Protein AF-A0A8H4A8Y3-F1 (afdb_monomer_lite)

Structure (mmCIF, N/CA/C/O backbone):
data_AF-A0A8H4A8Y3-F1
#
_entry.id   AF-A0A8H4A8Y3-F1
#
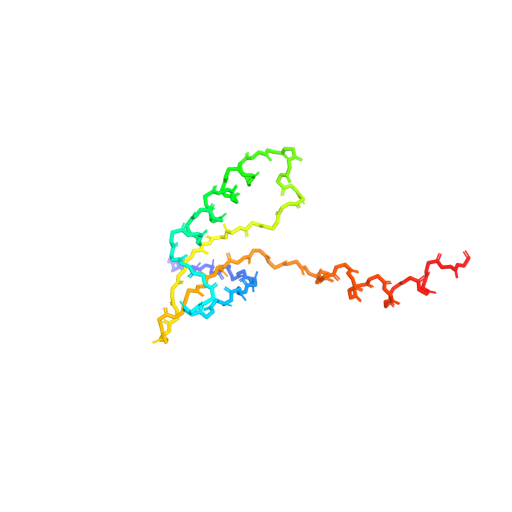loop_
_atom_site.group_PDB
_atom_site.id
_atom_site.type_symbol
_atom_site.label_atom_id
_atom_site.label_alt_id
_atom_site.label_comp_id
_atom_site.label_asym_id
_atom_site.label_entity_id
_atom_site.label_seq_id
_atom_site.pdbx_PDB_ins_code
_atom_site.Cartn_x
_atom_site.Cartn_y
_atom_site.Cartn_z
_atom_site.occupancy
_atom_site.B_iso_or_equiv
_atom_site.auth_seq_id
_atom_site.auth_comp_id
_atom_site.auth_asym_id
_atom_site.auth_atom_id
_atom_site.pdbx_PDB_model_num
ATOM 1 N N . MET A 1 1 ? -27.682 21.062 -22.973 1.00 48.38 1 MET A N 1
ATOM 2 C CA . MET A 1 1 ? -26.508 20.165 -23.063 1.00 48.38 1 MET A CA 1
ATOM 3 C C . MET A 1 1 ? -26.328 19.482 -21.713 1.00 48.38 1 MET A C 1
ATOM 5 O O . MET A 1 1 ? -26.196 20.186 -20.723 1.00 48.38 1 MET A O 1
ATOM 9 N N . LYS A 1 2 ? -26.421 18.147 -21.634 1.00 54.09 2 LYS A N 1
ATOM 10 C CA . LYS A 1 2 ? -26.143 17.400 -20.394 1.00 54.09 2 LYS A CA 1
ATOM 11 C C . LYS A 1 2 ? -24.637 17.132 -20.355 1.00 54.09 2 LYS A C 1
ATOM 13 O O . LYS A 1 2 ? -24.139 16.436 -21.233 1.00 54.09 2 LYS A O 1
ATOM 18 N N . ASN A 1 3 ? -23.919 17.701 -19.388 1.00 54.75 3 ASN A N 1
ATOM 19 C CA . ASN A 1 3 ? -22.506 17.384 -19.187 1.00 54.75 3 ASN A CA 1
ATOM 20 C C . ASN A 1 3 ? -22.393 15.902 -18.815 1.00 54.75 3 ASN A C 1
ATOM 22 O O . ASN A 1 3 ? -22.843 15.490 -17.747 1.00 54.75 3 ASN A O 1
ATOM 26 N N . ALA A 1 4 ? -21.834 15.093 -19.713 1.00 62.22 4 ALA A N 1
ATOM 27 C CA . ALA A 1 4 ? -21.488 13.717 -19.405 1.00 62.22 4 ALA A CA 1
ATOM 28 C C . ALA A 1 4 ? -20.357 13.731 -18.366 1.00 62.22 4 ALA A C 1
ATOM 30 O O . ALA A 1 4 ? -19.256 14.210 -18.635 1.00 62.22 4 ALA A O 1
ATOM 31 N N . PHE A 1 5 ? -20.636 13.238 -17.162 1.00 65.56 5 PHE A N 1
ATOM 32 C CA . PHE A 1 5 ? -19.625 13.053 -16.128 1.00 65.56 5 PHE A CA 1
ATOM 33 C C . PHE A 1 5 ? -18.695 11.911 -16.560 1.00 65.56 5 PHE A C 1
ATOM 35 O O . PHE A 1 5 ? -19.047 10.736 -16.464 1.00 65.56 5 PHE A O 1
ATOM 42 N N . VAL A 1 6 ? -17.514 12.244 -17.086 1.00 66.50 6 VAL A N 1
ATOM 43 C CA . VAL A 1 6 ? -16.503 11.247 -17.459 1.00 66.50 6 VAL A CA 1
ATOM 44 C C . VAL A 1 6 ? -15.874 10.693 -16.180 1.00 66.50 6 VAL A C 1
ATOM 46 O O . VAL A 1 6 ? -14.959 11.285 -15.607 1.00 66.50 6 VAL A O 1
ATOM 49 N N . ARG A 1 7 ? -16.365 9.543 -15.711 1.00 65.25 7 ARG A N 1
ATOM 50 C CA . ARG A 1 7 ? -15.799 8.842 -14.552 1.00 65.25 7 ARG A CA 1
ATOM 51 C C . ARG A 1 7 ? -14.526 8.103 -14.980 1.00 65.25 7 ARG A C 1
ATOM 53 O O . ARG A 1 7 ? -14.600 7.039 -15.585 1.00 65.25 7 ARG A O 1
ATOM 60 N N . LYS A 1 8 ? -13.347 8.651 -14.667 1.00 73.06 8 LYS A N 1
ATOM 61 C CA . LYS A 1 8 ? -12.072 7.934 -14.846 1.00 73.06 8 LYS A CA 1
ATOM 62 C C . LYS A 1 8 ? -11.938 6.859 -13.763 1.00 73.06 8 LYS A C 1
ATOM 64 O O . LYS A 1 8 ? -11.814 7.181 -12.585 1.00 73.06 8 LYS A O 1
ATOM 69 N N . SER A 1 9 ? -11.972 5.588 -14.154 1.00 81.62 9 SER A N 1
ATOM 70 C CA . SER A 1 9 ? -11.686 4.457 -13.266 1.00 81.62 9 SER A CA 1
ATOM 71 C C . SER A 1 9 ? -10.179 4.213 -13.177 1.00 81.62 9 SER A C 1
ATOM 73 O O . SER A 1 9 ? -9.508 4.131 -14.206 1.00 81.62 9 SER A O 1
ATOM 75 N N . LYS A 1 10 ? -9.653 4.056 -11.960 1.00 86.81 10 LYS A N 1
ATOM 76 C CA . LYS A 1 10 ? -8.256 3.684 -11.702 1.00 86.81 10 LYS A CA 1
ATOM 77 C C . LYS A 1 10 ? -8.195 2.224 -11.256 1.00 86.81 10 LYS A C 1
ATOM 79 O O . LYS A 1 10 ? -8.987 1.818 -10.410 1.00 86.81 10 LYS A O 1
ATOM 84 N N . LYS A 1 11 ? -7.265 1.445 -11.813 1.00 91.94 11 LYS A N 1
ATOM 85 C CA . LYS A 1 11 ? -6.941 0.109 -11.291 1.00 91.94 11 LYS A CA 1
ATOM 86 C C . LYS A 1 11 ? -6.093 0.260 -10.026 1.00 91.94 11 LYS A C 1
ATOM 88 O O . LYS A 1 11 ? -5.178 1.080 -10.007 1.00 91.94 11 LYS A O 1
ATOM 93 N N . VAL A 1 12 ? -6.405 -0.519 -8.998 1.00 93.69 12 VAL A N 1
ATOM 94 C CA . VAL A 1 12 ? -5.763 -0.474 -7.675 1.00 93.69 12 VAL A CA 1
ATOM 95 C C . VAL A 1 12 ? -5.427 -1.889 -7.218 1.00 93.69 12 VAL A C 1
ATOM 97 O O . VAL A 1 12 ? -6.049 -2.845 -7.685 1.00 93.69 12 VAL A O 1
ATOM 100 N N . ALA A 1 13 ? -4.458 -2.017 -6.318 1.00 94.81 13 ALA A N 1
ATOM 101 C CA . ALA A 1 13 ? -4.241 -3.245 -5.563 1.00 94.81 13 ALA A CA 1
ATOM 102 C C . ALA A 1 13 ? -4.966 -3.152 -4.211 1.00 94.81 13 ALA A C 1
ATOM 104 O O . ALA A 1 13 ? -5.086 -2.067 -3.640 1.00 94.81 13 ALA A O 1
ATOM 105 N N . LEU A 1 14 ? -5.466 -4.282 -3.712 1.00 94.06 14 LEU A N 1
ATOM 106 C CA . LEU A 1 14 ? -6.081 -4.387 -2.390 1.00 94.06 14 LEU A CA 1
ATOM 107 C C . LEU A 1 14 ? -5.233 -5.318 -1.527 1.00 94.06 14 LEU A C 1
ATOM 109 O O . LEU A 1 14 ? -5.084 -6.492 -1.860 1.00 94.06 14 LEU A O 1
ATOM 113 N N . LYS A 1 15 ? -4.691 -4.797 -0.425 1.00 93.12 15 LYS A N 1
ATOM 114 C CA . LYS A 1 15 ? -4.059 -5.603 0.628 1.00 93.12 15 LYS A CA 1
ATOM 115 C C . LYS A 1 15 ? -5.110 -5.843 1.703 1.00 93.12 15 LYS A C 1
ATOM 117 O O . LYS A 1 15 ? -5.557 -4.881 2.322 1.00 93.12 15 LYS A O 1
ATOM 122 N N . VAL A 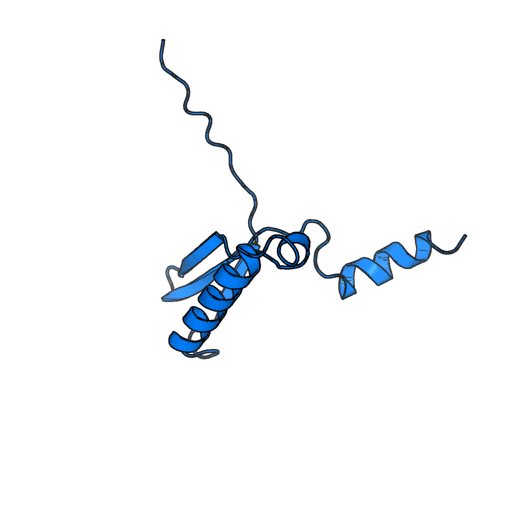1 16 ? -5.536 -7.091 1.868 1.00 93.25 16 VAL A N 1
ATOM 123 C CA . VAL A 1 16 ? -6.535 -7.502 2.865 1.00 93.25 16 VAL A CA 1
ATOM 124 C C . VAL A 1 16 ? -5.803 -8.094 4.060 1.00 93.25 16 VAL A C 1
ATOM 126 O O . VAL A 1 16 ? -4.937 -8.946 3.879 1.00 93.25 16 VAL A O 1
ATOM 129 N N . PHE A 1 17 ? -6.152 -7.643 5.258 1.00 90.81 17 PHE A N 1
ATOM 130 C CA . PHE A 1 17 ? -5.590 -8.134 6.512 1.00 90.81 17 PHE A CA 1
ATOM 131 C C . PHE A 1 17 ? -6.615 -9.026 7.202 1.00 90.81 17 PHE A C 1
ATOM 133 O O . PHE A 1 17 ? -7.800 -8.677 7.234 1.00 90.81 17 PHE A O 1
ATOM 140 N N . ASN A 1 18 ? -6.196 -10.155 7.772 1.00 84.31 18 ASN A N 1
ATOM 141 C CA . ASN A 1 18 ? -7.092 -10.883 8.661 1.00 84.31 18 ASN A CA 1
ATOM 142 C C . ASN A 1 18 ? -7.095 -10.176 10.019 1.00 84.31 18 ASN A C 1
ATOM 144 O O . ASN A 1 18 ? -6.066 -9.674 10.462 1.00 84.31 18 ASN A O 1
ATOM 148 N N . GLY A 1 19 ? -8.268 -10.089 10.650 1.00 67.31 19 GLY A N 1
ATOM 149 C CA . GLY A 1 19 ? -8.458 -9.319 11.886 1.00 67.31 19 GLY A CA 1
ATOM 150 C C . GLY A 1 19 ? -7.604 -9.793 13.065 1.00 67.31 19 GLY A C 1
ATOM 151 O O . GLY A 1 19 ? -7.419 -9.029 14.004 1.00 67.31 19 GLY A O 1
ATOM 152 N N . ASP A 1 20 ? -7.057 -11.007 12.982 1.00 75.81 20 ASP A N 1
ATOM 153 C CA . ASP A 1 20 ? -6.191 -11.598 14.001 1.00 75.81 20 ASP A CA 1
ATOM 154 C C . ASP A 1 20 ? -4.695 -11.337 13.745 1.00 75.81 20 ASP A C 1
ATOM 156 O O . ASP A 1 20 ? -3.876 -11.566 14.632 1.00 75.81 20 ASP A O 1
ATOM 160 N N . ASP A 1 21 ? -4.321 -10.866 12.547 1.00 76.44 21 ASP A N 1
ATOM 161 C CA . ASP A 1 21 ? -2.913 -10.749 12.147 1.00 76.44 21 ASP A CA 1
ATOM 162 C C . ASP A 1 21 ? -2.243 -9.504 12.753 1.00 76.44 21 ASP A C 1
ATOM 164 O O . ASP A 1 21 ? -1.050 -9.538 13.050 1.00 76.44 21 ASP A O 1
ATOM 168 N N . PHE A 1 22 ? -2.993 -8.405 12.923 1.00 82.12 22 PHE A N 1
ATOM 169 C CA . PHE A 1 22 ? -2.455 -7.117 13.374 1.00 82.12 22 PHE A CA 1
ATOM 170 C C . PHE A 1 22 ? -3.484 -6.303 14.177 1.00 82.12 22 PHE A C 1
ATOM 172 O O . PHE A 1 22 ? -4.631 -6.166 13.736 1.00 82.12 22 PHE A O 1
ATOM 179 N N . PRO A 1 23 ? -3.084 -5.685 15.304 1.00 87.00 23 PRO A N 1
ATOM 180 C CA . PRO A 1 23 ? -3.881 -4.665 15.978 1.00 87.00 23 PRO A CA 1
ATOM 181 C C . PRO A 1 23 ? -4.216 -3.483 15.053 1.00 87.00 23 PRO A C 1
ATOM 183 O O . PRO A 1 23 ? -3.398 -3.061 14.235 1.00 87.00 23 PRO A O 1
ATOM 186 N N . GLU A 1 24 ? -5.405 -2.894 15.219 1.00 86.06 24 GLU A N 1
ATOM 187 C CA . GLU A 1 24 ? -5.864 -1.738 14.425 1.00 86.06 24 GLU A CA 1
ATOM 188 C C . GLU A 1 24 ? -4.878 -0.554 14.488 1.00 86.06 24 GLU A C 1
ATOM 190 O O . GLU A 1 24 ? -4.605 0.079 13.466 1.00 86.06 24 GLU A O 1
ATOM 195 N N . ASP A 1 25 ? -4.278 -0.305 15.654 1.00 88.94 25 ASP A N 1
ATOM 196 C CA . ASP A 1 25 ? -3.306 0.775 15.857 1.00 88.94 25 ASP A CA 1
ATOM 197 C C . ASP A 1 25 ? -2.040 0.610 15.001 1.00 88.94 25 ASP A C 1
ATOM 199 O O . ASP A 1 25 ? -1.506 1.596 14.484 1.00 88.94 25 ASP A O 1
ATOM 203 N N . GLU A 1 26 ? -1.581 -0.626 14.785 1.00 89.94 26 GLU A N 1
ATOM 204 C CA . GLU A 1 26 ? -0.418 -0.907 13.934 1.00 89.94 26 GLU A CA 1
ATOM 205 C C . GLU A 1 26 ? -0.732 -0.627 12.461 1.00 89.94 26 GLU A C 1
ATOM 207 O O . GLU A 1 26 ? 0.079 -0.033 11.744 1.00 89.94 26 GLU A O 1
ATOM 212 N N . LEU A 1 27 ? -1.948 -0.965 12.018 1.00 88.69 27 LEU A N 1
ATOM 213 C CA . LEU A 1 27 ? -2.415 -0.655 10.666 1.00 88.69 27 LEU A CA 1
ATOM 214 C C . LEU A 1 27 ? -2.511 0.861 10.448 1.00 88.69 27 LEU A C 1
ATOM 216 O O . LEU A 1 27 ? -2.087 1.376 9.408 1.00 88.69 27 LEU A O 1
ATOM 220 N N . PHE A 1 28 ? -3.015 1.607 11.434 1.00 87.50 28 PHE A N 1
ATOM 221 C CA . PHE A 1 28 ? -3.018 3.069 11.377 1.00 87.50 28 PHE A CA 1
ATOM 222 C C . PHE A 1 28 ? -1.605 3.649 11.340 1.00 87.50 28 PHE A C 1
ATOM 224 O O . PHE A 1 28 ? -1.350 4.604 10.597 1.00 87.50 28 PHE A O 1
ATOM 231 N N . GLN A 1 29 ? -0.673 3.067 12.093 1.00 91.06 29 GLN A N 1
ATOM 232 C CA . GLN A 1 29 ? 0.719 3.490 12.080 1.00 91.06 29 GLN A CA 1
ATOM 233 C C . GLN A 1 29 ? 1.369 3.257 10.705 1.00 91.06 29 GLN A C 1
ATOM 235 O O . GLN A 1 29 ? 2.037 4.163 10.198 1.00 91.06 29 GLN A O 1
ATOM 240 N N . GLU A 1 30 ? 1.130 2.106 10.062 1.00 89.31 30 GLU A N 1
ATOM 241 C CA . GLU A 1 30 ? 1.593 1.819 8.692 1.00 89.31 30 GLU A CA 1
ATOM 242 C C . GLU A 1 30 ? 1.042 2.857 7.697 1.00 89.31 30 GLU A C 1
ATOM 244 O O . GLU A 1 30 ? 1.800 3.451 6.921 1.00 89.31 30 GLU A O 1
ATOM 249 N N . ALA A 1 31 ? -0.262 3.147 7.764 1.00 87.44 31 ALA A N 1
ATOM 250 C CA . ALA A 1 31 ? -0.905 4.140 6.905 1.00 87.44 31 ALA A CA 1
ATOM 251 C C . ALA A 1 31 ? -0.330 5.556 7.097 1.00 87.44 31 ALA A C 1
ATOM 253 O O . ALA A 1 31 ? -0.097 6.275 6.120 1.00 87.44 31 ALA A O 1
ATOM 254 N N . ASN A 1 32 ? -0.052 5.951 8.343 1.00 89.81 32 ASN A N 1
ATOM 255 C CA . ASN A 1 32 ? 0.509 7.262 8.663 1.00 89.81 32 ASN A CA 1
ATOM 256 C C . ASN A 1 32 ? 1.947 7.416 8.143 1.00 89.81 32 ASN A C 1
ATOM 258 O O . ASN A 1 32 ? 2.288 8.423 7.517 1.00 89.81 32 ASN A O 1
ATOM 262 N N . TRP A 1 33 ? 2.791 6.397 8.329 1.00 89.38 33 TRP A N 1
ATOM 263 C CA . TRP A 1 33 ? 4.143 6.403 7.768 1.00 89.38 33 TRP A CA 1
ATOM 264 C C . TRP A 1 33 ? 4.125 6.484 6.245 1.00 89.38 33 TRP A C 1
ATOM 266 O O . TRP A 1 33 ? 4.869 7.280 5.666 1.00 89.38 33 TRP A O 1
ATOM 276 N N . ASN A 1 34 ? 3.244 5.724 5.590 1.00 90.81 34 ASN A N 1
ATOM 277 C CA . ASN A 1 34 ? 3.085 5.799 4.144 1.00 90.81 34 ASN A CA 1
ATOM 278 C C . ASN A 1 34 ? 2.721 7.217 3.690 1.00 90.81 34 ASN A C 1
ATOM 280 O O . ASN A 1 34 ? 3.349 7.737 2.773 1.00 90.81 34 ASN A O 1
ATOM 284 N N . HIS A 1 35 ? 1.786 7.879 4.377 1.00 87.38 35 HIS A N 1
ATOM 285 C CA . HIS A 1 35 ? 1.416 9.261 4.076 1.00 87.38 35 HIS A CA 1
ATOM 286 C C . HIS A 1 35 ? 2.620 10.217 4.154 1.00 87.38 35 HIS A C 1
ATOM 288 O O . HIS A 1 35 ? 2.848 11.013 3.237 1.00 87.38 35 HIS A O 1
ATOM 294 N N . ILE A 1 36 ? 3.442 10.092 5.203 1.00 86.62 36 ILE A N 1
ATOM 295 C CA . ILE A 1 36 ? 4.668 10.887 5.377 1.00 86.62 36 ILE A CA 1
ATOM 296 C C . ILE A 1 36 ? 5.653 10.637 4.226 1.00 86.62 36 ILE A C 1
ATOM 298 O O . ILE A 1 36 ? 6.220 11.587 3.677 1.00 86.62 36 ILE A O 1
ATOM 302 N N . PHE A 1 37 ? 5.875 9.377 3.841 1.00 86.25 37 PHE A N 1
ATOM 303 C CA . PHE A 1 37 ? 6.804 9.039 2.760 1.00 86.25 37 PHE A CA 1
ATOM 304 C C . PHE A 1 37 ? 6.287 9.480 1.390 1.00 86.25 37 PHE A C 1
ATOM 306 O O . PHE A 1 37 ? 7.040 10.062 0.609 1.00 86.25 37 PHE A O 1
ATOM 313 N N . SER A 1 38 ? 4.996 9.305 1.125 1.00 83.00 38 SER A N 1
ATOM 314 C CA . SER A 1 38 ? 4.349 9.733 -0.115 1.00 83.00 38 SER A CA 1
ATOM 315 C C . SER A 1 38 ? 4.351 11.255 -0.295 1.00 83.00 38 SER A C 1
ATOM 317 O O . SER A 1 38 ? 4.352 11.738 -1.429 1.00 83.00 38 SER A O 1
ATOM 319 N N . GLY A 1 39 ? 4.416 12.031 0.792 1.00 83.75 39 GLY A N 1
ATOM 320 C CA . GLY A 1 39 ? 4.607 13.484 0.742 1.00 83.75 39 GLY A CA 1
ATOM 321 C C . GLY A 1 39 ? 6.028 13.923 0.350 1.00 83.75 39 GLY A C 1
ATOM 322 O O . GLY A 1 39 ? 6.218 15.007 -0.209 1.00 83.75 39 GLY A O 1
ATOM 323 N N . LYS A 1 40 ? 7.045 13.086 0.594 1.00 84.44 40 LYS A N 1
ATOM 324 C CA . LYS A 1 40 ? 8.456 13.403 0.324 1.00 84.44 40 LYS A CA 1
ATOM 325 C C . LYS A 1 40 ? 8.810 13.136 -1.141 1.00 84.44 40 LYS A C 1
ATOM 327 O O . LYS A 1 40 ? 8.972 11.994 -1.559 1.00 84.44 40 LYS A O 1
ATOM 332 N N . ARG A 1 41 ? 9.017 14.203 -1.924 1.00 80.56 41 ARG A N 1
ATOM 333 C CA . ARG A 1 41 ? 9.300 14.128 -3.377 1.00 80.56 41 ARG A CA 1
ATOM 334 C C . ARG A 1 41 ? 10.453 13.196 -3.762 1.00 80.56 41 ARG A C 1
ATOM 336 O O . ARG A 1 41 ? 10.389 12.591 -4.822 1.00 80.56 41 ARG A O 1
ATOM 343 N N . THR A 1 42 ? 11.487 13.098 -2.931 1.00 88.31 42 THR A N 1
ATOM 344 C CA . THR A 1 42 ? 12.683 12.291 -3.209 1.00 88.31 42 THR A CA 1
ATOM 345 C C . THR A 1 42 ? 12.438 10.789 -3.097 1.00 88.31 42 THR A C 1
ATOM 347 O O . THR A 1 42 ? 12.974 10.036 -3.899 1.00 88.31 42 THR A O 1
ATOM 350 N N . ILE A 1 43 ? 11.622 10.349 -2.135 1.00 85.38 43 ILE A N 1
ATOM 351 C CA . ILE A 1 43 ? 11.366 8.922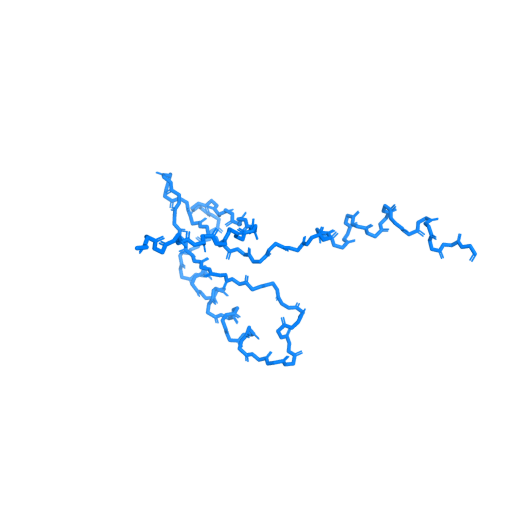 -1.887 1.00 85.38 43 ILE A CA 1
ATOM 352 C C . ILE A 1 43 ? 10.068 8.433 -2.537 1.00 85.38 43 ILE A C 1
ATOM 354 O O . ILE A 1 43 ? 9.952 7.256 -2.861 1.00 85.38 43 ILE A O 1
ATOM 358 N N . ARG A 1 44 ? 9.110 9.335 -2.784 1.00 81.75 44 ARG A N 1
ATOM 359 C CA . ARG A 1 44 ? 7.793 9.027 -3.358 1.00 81.75 44 ARG A CA 1
ATOM 360 C C . ARG A 1 44 ? 7.830 8.117 -4.600 1.00 81.75 44 ARG A C 1
ATOM 362 O O . ARG A 1 44 ? 6.976 7.241 -4.666 1.00 81.75 44 ARG A O 1
ATOM 369 N N . PRO A 1 45 ? 8.760 8.263 -5.569 1.00 86.50 45 PRO A N 1
ATOM 370 C CA . PRO A 1 45 ? 8.803 7.372 -6.734 1.00 86.50 45 PRO A CA 1
ATOM 371 C C . PRO A 1 45 ? 9.091 5.900 -6.399 1.00 86.50 45 PRO A C 1
ATOM 373 O O . PRO A 1 45 ? 8.847 5.035 -7.233 1.00 86.50 45 PRO A O 1
ATOM 376 N N . PHE A 1 46 ? 9.611 5.623 -5.201 1.00 87.69 46 PHE A N 1
ATOM 377 C CA . PHE A 1 46 ? 10.069 4.304 -4.759 1.00 87.69 46 PHE A CA 1
ATOM 378 C C . PHE A 1 46 ? 9.160 3.669 -3.699 1.00 87.69 46 PHE A C 1
ATOM 380 O O . PHE A 1 46 ? 9.460 2.583 -3.211 1.00 87.69 46 PHE A O 1
ATOM 387 N N . VAL A 1 47 ? 8.066 4.334 -3.319 1.00 89.25 47 VAL A N 1
ATOM 388 C CA . VAL A 1 47 ? 7.137 3.860 -2.287 1.00 89.25 47 VAL A CA 1
ATOM 389 C C . VAL A 1 47 ? 5.779 3.599 -2.920 1.00 89.25 47 VAL A C 1
ATOM 391 O O . VAL A 1 47 ? 5.232 4.450 -3.621 1.00 89.25 47 VAL A O 1
ATOM 394 N N . VAL A 1 48 ? 5.216 2.420 -2.654 1.00 91.12 48 VAL A N 1
ATOM 395 C CA . VAL A 1 48 ? 3.837 2.109 -3.042 1.00 91.12 48 VAL A CA 1
ATOM 396 C C . VAL A 1 48 ? 2.901 2.976 -2.213 1.00 91.12 48 VAL A C 1
ATOM 398 O O . VAL A 1 48 ? 2.909 2.920 -0.986 1.00 91.12 48 VAL A O 1
ATOM 401 N N . ASN A 1 49 ? 2.098 3.796 -2.880 1.00 91.19 49 ASN A N 1
ATOM 402 C CA . ASN A 1 49 ? 1.244 4.761 -2.209 1.00 91.19 49 ASN A CA 1
ATOM 403 C C . ASN A 1 49 ? -0.065 4.112 -1.732 1.00 91.19 49 ASN A C 1
ATOM 405 O O . ASN A 1 49 ? -0.762 3.461 -2.517 1.00 91.19 49 ASN A O 1
ATOM 409 N N . ILE A 1 50 ? -0.423 4.346 -0.468 1.00 93.50 50 ILE A N 1
ATOM 410 C CA . ILE A 1 50 ? -1.743 4.037 0.083 1.00 93.50 50 ILE A CA 1
ATOM 411 C C . ILE A 1 50 ? -2.702 5.152 -0.344 1.00 93.50 50 ILE A C 1
ATOM 413 O O . ILE A 1 50 ? -2.547 6.319 0.006 1.00 93.50 50 ILE A O 1
ATOM 417 N N . LEU A 1 51 ? -3.709 4.783 -1.128 1.00 90.44 51 LEU A N 1
ATOM 418 C CA . LEU A 1 51 ? -4.764 5.672 -1.615 1.00 90.44 51 LEU A CA 1
ATOM 419 C C . LEU A 1 51 ? -5.899 5.826 -0.600 1.00 90.44 51 LEU A C 1
ATOM 421 O O . LEU A 1 51 ? -6.628 6.816 -0.638 1.00 90.44 51 LEU A O 1
ATOM 425 N N . GLY A 1 52 ? -6.064 4.842 0.281 1.00 90.19 52 GLY A N 1
ATOM 426 C CA . GLY A 1 52 ? -7.056 4.862 1.343 1.00 90.19 52 GLY A CA 1
ATOM 427 C C . GLY A 1 52 ? -7.072 3.566 2.143 1.00 90.19 52 GLY A C 1
ATOM 428 O O . GLY A 1 52 ? -6.457 2.569 1.760 1.00 90.19 52 GLY A O 1
ATOM 429 N N . PHE A 1 53 ? -7.818 3.592 3.240 1.00 89.44 53 PHE A N 1
ATOM 430 C CA . PHE A 1 53 ? -8.075 2.444 4.097 1.00 89.44 53 PHE A CA 1
ATOM 431 C C . PHE A 1 53 ? -9.587 2.251 4.236 1.00 89.44 53 PHE A C 1
ATOM 433 O O . PHE A 1 53 ? -10.357 3.212 4.202 1.00 89.44 53 PHE A O 1
ATOM 440 N N . THR A 1 54 ? -10.032 1.005 4.341 1.00 90.06 54 THR A N 1
ATOM 441 C CA . THR A 1 54 ? -11.449 0.673 4.521 1.00 90.06 54 THR A CA 1
ATOM 442 C C . THR A 1 54 ? -11.592 -0.701 5.176 1.00 90.06 54 THR A C 1
ATOM 444 O O . THR A 1 54 ? -10.590 -1.353 5.469 1.00 90.06 54 THR A O 1
ATOM 447 N N . ARG A 1 55 ? -12.828 -1.152 5.401 1.00 89.69 55 ARG A N 1
ATOM 448 C CA . ARG A 1 55 ? -13.138 -2.522 5.820 1.00 89.69 55 ARG A CA 1
ATOM 449 C C . ARG A 1 55 ? -14.042 -3.193 4.789 1.00 89.69 55 ARG A C 1
ATOM 451 O O . ARG A 1 55 ? -14.840 -2.523 4.134 1.00 89.69 55 ARG A O 1
ATOM 458 N N . ASN A 1 56 ? -13.900 -4.502 4.610 1.00 90.38 56 ASN A N 1
ATOM 459 C CA . ASN A 1 56 ? -14.821 -5.274 3.774 1.00 90.38 56 ASN A CA 1
ATOM 460 C C . ASN A 1 56 ? -16.111 -5.627 4.546 1.00 90.38 56 ASN A C 1
ATOM 462 O O . ASN A 1 56 ? -16.276 -5.267 5.711 1.00 90.38 56 ASN A O 1
ATOM 466 N N . GLN A 1 57 ? -17.025 -6.358 3.899 1.00 89.75 57 GLN A N 1
ATOM 467 C CA . GLN A 1 57 ? -18.289 -6.797 4.512 1.00 89.75 57 GLN A CA 1
ATOM 468 C C . GLN A 1 57 ? -18.100 -7.776 5.685 1.00 89.75 57 GLN A C 1
ATOM 470 O O . GLN A 1 57 ? -18.992 -7.908 6.515 1.00 89.75 57 GLN A O 1
ATOM 475 N N . GLU A 1 58 ? -16.941 -8.428 5.776 1.00 90.31 58 GLU A N 1
ATOM 476 C CA . GLU A 1 58 ? -16.567 -9.336 6.869 1.00 90.31 58 GLU A CA 1
ATOM 477 C C . GLU A 1 58 ? -15.882 -8.594 8.031 1.00 90.31 58 GLU A C 1
ATOM 479 O O . GLU A 1 58 ? -15.448 -9.218 8.992 1.00 90.31 58 GLU A O 1
ATOM 484 N N . GLY A 1 59 ? -15.733 -7.267 7.940 1.00 88.00 59 GLY A N 1
ATOM 485 C CA . GLY A 1 59 ? -15.046 -6.455 8.945 1.00 88.00 59 GLY A CA 1
ATOM 486 C C . GLY A 1 59 ? -13.515 -6.469 8.854 1.00 88.00 59 GLY A C 1
ATOM 487 O O . GLY A 1 59 ? -12.867 -5.825 9.676 1.00 88.00 59 GLY A O 1
ATOM 488 N N . LYS A 1 60 ? -12.924 -7.132 7.851 1.00 89.38 60 LY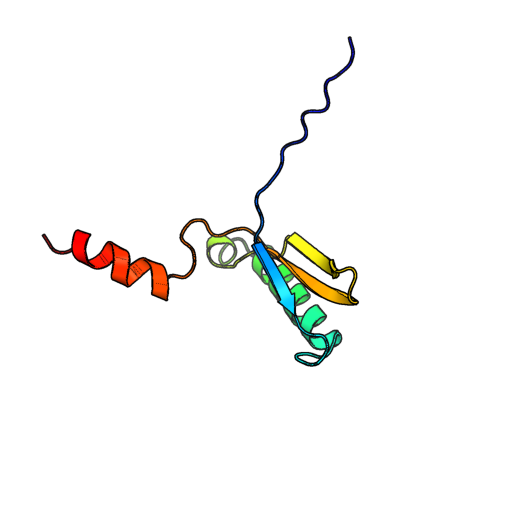S A N 1
ATOM 489 C CA . LYS A 1 60 ? -11.469 -7.170 7.627 1.00 89.38 60 LYS A CA 1
ATOM 490 C C . LYS A 1 60 ? -10.959 -5.840 7.092 1.00 89.38 60 LYS A C 1
ATOM 492 O O . LYS A 1 60 ? -11.555 -5.280 6.167 1.00 89.38 60 LYS A O 1
ATOM 497 N N . TYR A 1 61 ? -9.835 -5.365 7.622 1.00 91.00 61 TYR A N 1
ATOM 498 C CA . TYR A 1 61 ? -9.183 -4.159 7.115 1.00 91.00 61 TYR A CA 1
ATOM 499 C C . TYR A 1 61 ? -8.605 -4.377 5.729 1.00 91.00 61 TYR A C 1
ATOM 501 O O . TYR A 1 61 ? -8.123 -5.458 5.384 1.00 91.00 61 TYR A O 1
ATOM 509 N N . MET A 1 62 ? -8.628 -3.310 4.939 1.00 93.12 62 MET A N 1
ATOM 510 C CA . MET A 1 62 ? -8.046 -3.287 3.612 1.00 93.12 62 MET A CA 1
ATOM 511 C C . MET A 1 62 ? -7.325 -1.974 3.356 1.00 93.12 62 MET A C 1
ATOM 513 O O . MET A 1 62 ? -7.875 -0.896 3.604 1.00 93.12 62 MET A O 1
ATOM 517 N N . PHE A 1 63 ? -6.138 -2.065 2.763 1.00 94.50 63 PHE A N 1
ATOM 518 C CA . PHE A 1 63 ? -5.494 -0.923 2.125 1.00 94.50 63 PHE A CA 1
ATOM 519 C C . PHE A 1 63 ? -5.754 -0.938 0.630 1.00 94.50 63 PHE A C 1
ATOM 521 O O . PHE A 1 63 ? -5.572 -1.950 -0.048 1.00 94.50 63 PHE A O 1
ATOM 528 N N . VAL A 1 64 ? -6.155 0.224 0.125 1.00 93.69 64 VAL A N 1
ATOM 529 C CA . VAL A 1 64 ? -6.250 0.510 -1.300 1.00 93.69 64 VAL A CA 1
ATOM 530 C C . VAL A 1 64 ? -4.919 1.103 -1.730 1.00 93.69 64 VAL A C 1
ATOM 532 O O . VAL A 1 64 ? -4.541 2.173 -1.264 1.00 93.69 64 VAL A O 1
ATOM 535 N N . LEU A 1 65 ? -4.206 0.412 -2.609 1.00 94.31 65 LEU A N 1
ATOM 536 C CA . LEU A 1 65 ? -2.844 0.741 -3.017 1.00 94.31 65 LEU A CA 1
ATOM 537 C C . LEU A 1 65 ? -2.787 1.109 -4.498 1.00 94.31 65 LEU A C 1
ATOM 539 O O . LEU A 1 65 ? -3.584 0.630 -5.314 1.00 94.31 65 LEU A O 1
ATOM 543 N N . ASP A 1 66 ? -1.793 1.914 -4.866 1.00 92.75 66 ASP A N 1
ATOM 544 C CA . ASP A 1 66 ? -1.390 2.025 -6.265 1.00 92.75 66 ASP A CA 1
ATOM 545 C C . ASP A 1 66 ? -0.994 0.651 -6.827 1.00 92.75 66 ASP A C 1
ATOM 547 O O . ASP A 1 66 ? -0.225 -0.093 -6.220 1.00 92.75 66 ASP A O 1
ATOM 551 N N . LEU A 1 67 ? -1.534 0.300 -8.000 1.00 92.44 67 LEU A N 1
ATOM 552 C CA . LEU A 1 67 ? -1.208 -0.961 -8.660 1.00 92.44 67 LEU A CA 1
ATOM 553 C C . LEU A 1 67 ? 0.137 -0.849 -9.389 1.00 92.44 67 LEU A C 1
ATOM 555 O O . LEU A 1 67 ? 0.255 -0.130 -10.384 1.00 92.44 67 LEU A O 1
ATOM 559 N N . CYS A 1 68 ? 1.128 -1.618 -8.942 1.00 90.38 68 CYS A N 1
ATOM 560 C CA . CYS A 1 68 ? 2.413 -1.766 -9.620 1.00 90.38 68 CYS A CA 1
ATOM 561 C C . CYS A 1 68 ? 2.282 -2.747 -10.795 1.00 90.38 68 CYS A C 1
ATOM 563 O O . CYS A 1 68 ? 2.168 -3.953 -10.596 1.00 90.38 68 CYS A O 1
ATOM 565 N N . GLY A 1 69 ? 2.306 -2.240 -12.032 1.00 85.94 69 GLY A N 1
ATOM 566 C CA . GLY A 1 69 ? 2.038 -3.048 -13.233 1.00 85.94 69 GLY A CA 1
ATOM 567 C C . GLY A 1 69 ? 3.017 -4.203 -13.488 1.00 85.94 69 GLY A C 1
ATOM 568 O O . GLY A 1 69 ? 2.636 -5.174 -14.133 1.00 85.94 69 GLY A O 1
ATOM 569 N N . GLY A 1 70 ? 4.248 -4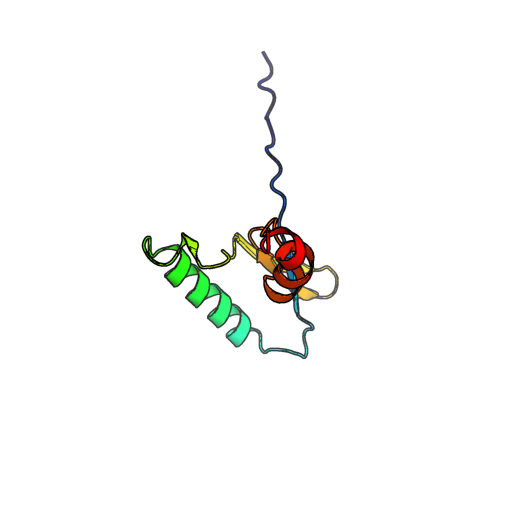.118 -12.973 1.00 84.12 70 GLY A N 1
ATOM 570 C CA . GLY A 1 70 ? 5.254 -5.184 -13.073 1.00 84.12 70 GLY A CA 1
ATOM 571 C C . GLY A 1 70 ? 5.130 -6.278 -12.009 1.00 84.12 70 GLY A C 1
ATOM 572 O O . GLY A 1 70 ? 5.839 -7.276 -12.100 1.00 84.12 70 GLY A O 1
ATOM 573 N N . GLY A 1 71 ? 4.238 -6.109 -11.026 1.00 86.38 71 GLY A N 1
ATOM 574 C CA . GLY A 1 71 ? 4.156 -6.994 -9.867 1.00 86.38 71 GLY A CA 1
ATOM 575 C C . GLY A 1 71 ? 5.399 -6.910 -8.979 1.00 86.38 71 GLY A C 1
ATOM 576 O O . GLY A 1 71 ? 6.072 -5.878 -8.931 1.00 86.38 71 GLY A O 1
ATOM 577 N N . ASP A 1 72 ? 5.673 -7.996 -8.261 1.00 90.50 72 ASP A N 1
ATOM 578 C CA . ASP A 1 72 ? 6.842 -8.114 -7.397 1.00 90.50 72 ASP A CA 1
ATOM 579 C C . ASP A 1 72 ? 8.123 -8.370 -8.212 1.00 90.50 72 ASP A C 1
ATOM 581 O O . ASP A 1 72 ? 8.124 -9.129 -9.187 1.00 90.50 72 ASP A O 1
ATOM 585 N 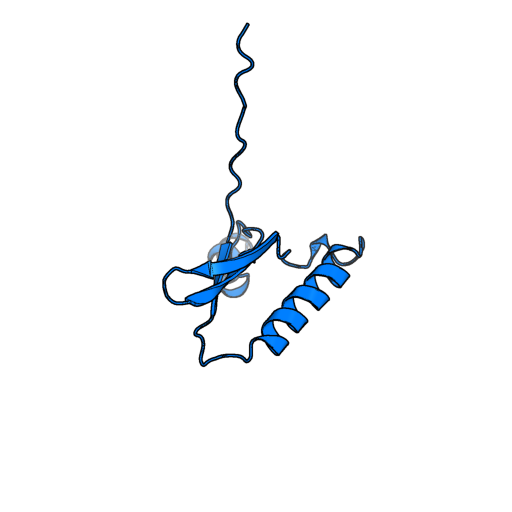N . PHE A 1 73 ? 9.233 -7.744 -7.814 1.00 89.62 73 PHE A N 1
ATOM 586 C CA . PHE A 1 73 ? 10.509 -7.892 -8.514 1.00 89.62 73 PHE A CA 1
ATOM 587 C C . PHE A 1 73 ? 11.042 -9.332 -8.476 1.00 89.62 73 PHE A C 1
ATOM 589 O O . PHE A 1 73 ? 11.611 -9.789 -9.469 1.00 89.62 73 PHE A O 1
ATOM 596 N N . HIS A 1 74 ? 10.833 -10.056 -7.373 1.00 89.44 74 HIS A N 1
ATOM 597 C CA . HIS A 1 74 ? 11.213 -11.459 -7.214 1.00 89.44 74 HIS A CA 1
ATOM 598 C C . HIS A 1 74 ? 10.565 -12.347 -8.279 1.00 89.44 74 HIS A C 1
ATOM 600 O O . HIS A 1 74 ? 11.224 -13.225 -8.828 1.00 89.44 74 HIS A O 1
ATOM 606 N N . ASP A 1 75 ? 9.308 -12.072 -8.629 1.00 88.69 75 ASP A N 1
ATOM 607 C CA . ASP A 1 75 ? 8.584 -12.809 -9.666 1.00 88.69 75 ASP A CA 1
ATOM 608 C C . ASP A 1 75 ? 8.911 -12.310 -11.072 1.00 88.69 75 ASP A C 1
ATOM 610 O O . ASP A 1 75 ? 8.929 -13.082 -12.040 1.00 88.69 75 ASP A O 1
ATOM 614 N N . TYR A 1 76 ? 9.129 -11.003 -11.200 1.00 87.69 76 TYR A N 1
ATOM 615 C CA . TYR A 1 76 ? 9.402 -10.355 -12.471 1.00 87.69 76 TYR A CA 1
ATOM 616 C C . TYR A 1 76 ? 10.778 -10.749 -13.016 1.00 87.69 76 TYR A C 1
ATOM 618 O O . TYR A 1 76 ? 10.902 -11.116 -14.189 1.00 87.69 76 TYR A O 1
ATOM 626 N N . PHE A 1 77 ? 11.812 -10.691 -12.175 1.00 86.88 77 PHE A N 1
ATOM 627 C CA . PHE A 1 77 ? 13.201 -10.792 -12.607 1.00 86.88 77 PHE A CA 1
ATOM 628 C C . PHE A 1 77 ? 13.548 -12.151 -13.244 1.00 86.88 77 PHE A C 1
ATOM 630 O O . PHE A 1 77 ? 14.026 -12.141 -14.378 1.00 86.88 77 PHE A O 1
ATOM 637 N N . PRO A 1 78 ? 13.255 -13.324 -12.644 1.00 86.88 78 PRO A N 1
ATOM 638 C CA . PRO A 1 78 ? 13.593 -14.625 -13.234 1.00 86.88 78 PRO A CA 1
ATOM 639 C C . PRO A 1 78 ? 12.891 -14.905 -14.571 1.00 86.88 78 PRO A C 1
ATOM 641 O O . PRO A 1 78 ? 13.425 -15.627 -15.414 1.00 86.88 78 PRO A O 1
ATOM 644 N N . LYS A 1 79 ? 11.698 -14.331 -14.785 1.00 82.75 79 LYS A N 1
ATOM 645 C CA . LYS A 1 79 ? 10.924 -14.488 -16.028 1.00 82.75 79 LYS A CA 1
ATOM 646 C C . LYS A 1 79 ? 11.509 -13.683 -17.191 1.00 82.75 79 LYS A C 1
ATOM 648 O O . LYS A 1 79 ? 11.324 -14.070 -18.341 1.00 82.75 79 LYS A O 1
ATOM 653 N N . HIS A 1 80 ? 12.234 -12.603 -16.898 1.00 79.38 80 HIS A N 1
ATOM 654 C CA . HIS A 1 80 ? 12.735 -11.656 -17.902 1.00 79.38 80 HIS A CA 1
ATOM 655 C C . HIS A 1 80 ? 14.269 -11.592 -17.978 1.00 79.38 80 HIS A C 1
ATOM 657 O O . HIS A 1 80 ? 14.811 -11.082 -18.955 1.00 79.38 80 HIS A O 1
ATOM 663 N N . SER A 1 81 ? 14.996 -12.154 -17.010 1.00 76.69 81 SER A N 1
ATOM 664 C CA . SER A 1 81 ? 16.465 -12.154 -16.983 1.00 76.69 81 SER A CA 1
ATOM 665 C C . SER A 1 81 ? 17.091 -13.013 -18.086 1.00 76.69 81 SER A C 1
ATOM 667 O O . SER A 1 81 ? 18.159 -12.673 -18.591 1.00 76.69 81 SER A O 1
ATOM 669 N N . LYS A 1 82 ? 16.396 -14.059 -18.559 1.00 64.88 82 LYS A N 1
ATOM 670 C CA . LYS A 1 82 ? 16.819 -14.860 -19.727 1.00 64.88 82 LYS A CA 1
ATOM 671 C C . LYS A 1 82 ? 16.838 -14.067 -21.042 1.00 64.88 82 LYS A C 1
ATOM 673 O O . LYS A 1 82 ? 17.488 -14.499 -21.986 1.00 64.88 82 LYS A O 1
ATOM 678 N N . ALA A 1 83 ? 16.145 -12.928 -21.112 1.00 58.88 83 ALA A N 1
ATOM 679 C CA . ALA A 1 83 ? 16.154 -12.044 -22.278 1.00 58.88 83 ALA A CA 1
ATOM 680 C C . ALA A 1 83 ? 17.292 -11.001 -22.247 1.00 58.88 83 ALA A C 1
ATOM 682 O O . ALA A 1 83 ? 17.538 -10.361 -23.264 1.00 58.88 83 ALA A O 1
ATOM 683 N N . MET A 1 84 ? 17.978 -10.829 -21.107 1.00 54.09 84 MET A N 1
ATOM 684 C CA . MET A 1 84 ? 19.040 -9.826 -20.914 1.00 54.09 84 MET A CA 1
ATOM 685 C C . MET A 1 84 ? 20.468 -10.369 -21.087 1.00 54.09 84 MET A C 1
ATOM 687 O O . MET A 1 84 ? 21.407 -9.581 -21.088 1.00 54.09 84 MET A O 1
ATOM 691 N N . ILE A 1 85 ? 20.646 -11.684 -21.258 1.00 51.50 85 ILE A N 1
ATOM 692 C CA . ILE A 1 85 ? 21.937 -12.288 -21.617 1.00 51.50 85 ILE A CA 1
ATOM 693 C C . ILE A 1 85 ? 21.920 -12.570 -23.127 1.00 51.50 85 ILE A C 1
ATOM 695 O O . ILE A 1 85 ? 21.459 -13.625 -23.565 1.00 51.50 85 ILE A O 1
ATOM 699 N N . LYS A 1 86 ? 22.382 -11.601 -23.917 1.00 42.69 86 LYS A N 1
ATOM 700 C CA . LYS A 1 86 ? 22.844 -11.769 -25.300 1.00 42.69 86 LYS A CA 1
ATOM 701 C C . LYS A 1 86 ? 24.109 -10.954 -25.495 1.00 42.69 86 LYS A C 1
ATOM 703 O O . LYS A 1 86 ? 24.124 -9.807 -24.999 1.00 42.69 86 LYS A O 1
#

Sequence (86 aa):
MKNAFVRKSKKVALKVFNGDDFPEDELFQEANWNHIFSGKRTIRPFVVNILGFTRNQEGKYMFVLDLCGGGDFHDYFPKHSKAMIK

Organism: Gigaspora margarita (NCBI:txid4874)

Radius of gyration: 17.61 Å; chains: 1; bounding box: 49×35×41 Å

Secondary structure (DSSP, 8-state):
-----------EEEEE--TTTS-HHHHHHHHHHHHHHHH-TTTGGGSPPEEEEEE-TTS-EEEEEE--TT--HHHHHHHHGGGS--

pLDDT: mean 83.43, std 11.84, range [42.69, 94.81]

Foldseek 3Di:
DDPDPPDDDADWDKDWDDPPPDDPVVVVVVLVVLVVQCPDPVRVVPGWHFPDWDADPVRIIMTTTHDDPQPDCVVNCVVCVVVVPD

InterPro domains:
  IPR011009 Protein kinase-like domain superfamily [SSF56112] (9-81)